Protein AF-A0A2X4TSZ3-F1 (afdb_monomer_lite)

Sequence (163 aa):
MPAITPAYQIVNPSYIMPEMILSYQQASGAFSVMASGNPLVRLADGDQYVYMKRLDIRTQVTSSQSGNANQLPSVALEARMVSTPTYMFRARAIYDHHDMAAAGNWGIALPEAQRLGTRQAIFQQMRNALLYGMNPAGGEGVLNTNGAITVSLPADSREIPPS

Structure (mmCIF, N/CA/C/O backbone):
data_AF-A0A2X4TSZ3-F1
#
_entry.id   AF-A0A2X4TSZ3-F1
#
loop_
_atom_site.group_PDB
_atom_site.id
_atom_site.type_symbol
_atom_site.label_atom_id
_atom_site.label_alt_id
_atom_site.label_comp_id
_atom_site.label_asym_id
_atom_site.label_entity_id
_atom_site.label_seq_id
_atom_site.pdbx_PDB_ins_code
_atom_site.Cartn_x
_atom_site.Cartn_y
_atom_site.Cartn_z
_atom_site.occupancy
_atom_site.B_iso_or_equiv
_atom_site.auth_seq_id
_atom_site.auth_comp_id
_atom_site.auth_asym_id
_atom_site.auth_atom_id
_atom_site.pdbx_PDB_model_num
ATOM 1 N N . MET A 1 1 ? 13.679 9.963 -11.493 1.00 48.44 1 MET A N 1
ATOM 2 C CA . MET A 1 1 ? 14.966 9.358 -11.892 1.00 48.44 1 MET A CA 1
ATOM 3 C C . MET A 1 1 ? 14.915 9.156 -13.398 1.00 48.44 1 MET A C 1
ATOM 5 O O . MET A 1 1 ? 13.861 8.726 -13.856 1.00 48.44 1 MET A O 1
ATOM 9 N N . PRO A 1 2 ? 15.961 9.535 -14.145 1.00 54.50 2 PRO A N 1
ATOM 10 C CA . PRO A 1 2 ? 16.019 9.356 -15.596 1.00 54.50 2 PRO A CA 1
ATOM 11 C C . PRO A 1 2 ? 16.135 7.871 -15.961 1.00 54.50 2 PRO A C 1
ATOM 13 O O . PRO A 1 2 ? 16.575 7.060 -15.141 1.00 54.50 2 PRO A O 1
ATOM 16 N N . ALA A 1 3 ? 15.733 7.511 -17.177 1.00 59.31 3 ALA A N 1
ATOM 17 C CA . ALA A 1 3 ? 15.956 6.173 -17.707 1.00 59.31 3 ALA A CA 1
ATOM 18 C C . ALA A 1 3 ? 17.442 6.020 -18.067 1.00 59.31 3 ALA A C 1
ATOM 20 O O . ALA A 1 3 ? 17.936 6.681 -18.972 1.00 59.31 3 ALA A O 1
ATOM 21 N N . ILE A 1 4 ? 18.179 5.186 -17.330 1.00 72.69 4 ILE A N 1
ATOM 22 C CA . ILE A 1 4 ? 19.618 4.997 -17.549 1.00 72.69 4 ILE A CA 1
ATOM 23 C C . ILE A 1 4 ? 19.812 3.853 -18.543 1.00 72.69 4 ILE A C 1
ATOM 25 O O . ILE A 1 4 ? 19.822 2.684 -18.164 1.00 72.69 4 ILE A O 1
ATOM 29 N N . THR A 1 5 ? 19.965 4.195 -19.818 1.00 72.94 5 THR A N 1
ATOM 30 C CA . THR A 1 5 ? 20.316 3.253 -20.890 1.00 72.94 5 THR A CA 1
ATOM 31 C C . THR A 1 5 ? 21.712 3.597 -21.406 1.00 72.94 5 THR A C 1
ATOM 33 O O . THR A 1 5 ? 21.849 4.516 -22.218 1.00 72.94 5 THR A O 1
ATOM 36 N N . PRO A 1 6 ? 22.769 2.932 -20.908 1.00 76.56 6 PRO A N 1
ATOM 37 C CA . PRO A 1 6 ? 24.139 3.269 -21.271 1.00 76.56 6 PRO A CA 1
ATOM 38 C C . PRO A 1 6 ? 24.406 2.994 -22.755 1.00 76.56 6 PRO A C 1
ATOM 40 O O . PRO A 1 6 ? 23.822 2.092 -23.360 1.00 76.56 6 PRO A O 1
ATOM 43 N N . ALA A 1 7 ? 25.304 3.783 -23.344 1.00 72.31 7 ALA A N 1
ATOM 44 C CA . ALA A 1 7 ? 25.795 3.537 -24.692 1.00 72.31 7 ALA A CA 1
ATOM 45 C C . ALA A 1 7 ? 26.690 2.288 -24.709 1.00 72.31 7 ALA A C 1
ATOM 47 O O . ALA A 1 7 ? 27.461 2.057 -23.778 1.00 72.31 7 ALA A O 1
ATOM 48 N N . TYR A 1 8 ? 26.611 1.504 -25.781 1.00 76.88 8 TYR A N 1
ATOM 49 C CA . TYR A 1 8 ? 27.439 0.320 -25.986 1.00 76.88 8 TYR A CA 1
ATOM 50 C C . TYR A 1 8 ? 27.985 0.301 -27.419 1.00 76.88 8 TYR A C 1
ATOM 52 O O . TYR A 1 8 ? 27.383 0.861 -28.335 1.00 76.88 8 TYR A O 1
ATOM 60 N N . GLN A 1 9 ? 29.143 -0.331 -27.612 1.00 76.81 9 GLN A N 1
ATOM 61 C CA . GLN A 1 9 ? 29.725 -0.583 -28.931 1.00 76.81 9 GLN A CA 1
ATOM 62 C C . GLN A 1 9 ? 29.680 -2.083 -29.214 1.00 76.81 9 GLN A C 1
ATOM 64 O O . GLN A 1 9 ? 30.093 -2.887 -28.380 1.00 76.81 9 GLN A O 1
ATOM 69 N N . ILE A 1 10 ? 29.181 -2.453 -30.392 1.00 78.75 10 ILE A N 1
ATOM 70 C CA . ILE A 1 10 ? 29.174 -3.838 -30.865 1.00 78.75 10 ILE A CA 1
ATOM 71 C C . ILE A 1 10 ? 30.388 -4.036 -31.776 1.00 78.75 10 ILE A C 1
ATOM 73 O O . ILE A 1 10 ? 30.513 -3.365 -32.801 1.00 78.75 10 ILE A O 1
ATOM 77 N N . VAL A 1 11 ? 31.268 -4.973 -31.424 1.00 74.38 11 VAL A N 1
ATOM 78 C CA . VAL A 1 11 ? 32.381 -5.403 -32.283 1.00 74.38 11 VAL A CA 1
ATOM 79 C C . VAL A 1 11 ? 31.888 -6.534 -33.183 1.00 74.38 11 VAL A C 1
ATOM 81 O O . VAL A 1 11 ? 31.466 -7.571 -32.683 1.00 74.38 11 VAL A O 1
ATOM 84 N N . ASN A 1 12 ? 31.916 -6.335 -34.503 1.00 68.19 12 ASN A N 1
ATOM 85 C CA . ASN A 1 12 ? 31.445 -7.328 -35.472 1.00 68.19 12 ASN A CA 1
ATOM 86 C C . ASN A 1 12 ? 32.578 -8.254 -35.957 1.00 68.19 12 ASN A C 1
ATOM 88 O O . ASN A 1 12 ? 33.691 -7.766 -36.164 1.00 68.19 12 ASN A O 1
ATOM 92 N N . PRO A 1 13 ? 32.301 -9.552 -36.208 1.00 77.25 13 PRO A N 1
ATOM 93 C CA . PRO A 1 13 ? 30.987 -10.205 -36.153 1.00 77.25 13 PRO A CA 1
ATOM 94 C C . PRO A 1 13 ? 30.532 -10.502 -34.715 1.00 77.25 13 PRO A C 1
ATOM 96 O O . PRO A 1 13 ? 31.308 -10.981 -33.894 1.00 77.25 13 PRO A O 1
ATOM 99 N N . SER A 1 14 ? 29.259 -10.230 -34.425 1.00 70.56 14 SER A N 1
ATOM 100 C CA . SER A 1 14 ? 28.656 -10.408 -33.101 1.00 70.56 14 SER A CA 1
ATOM 101 C C . SER A 1 14 ? 27.353 -11.198 -33.193 1.00 70.56 14 SER A C 1
ATOM 103 O O . SER A 1 14 ? 26.663 -11.171 -34.212 1.00 70.56 14 SER A O 1
ATOM 105 N N . TYR A 1 15 ? 27.014 -11.899 -32.114 1.00 78.50 15 TYR A N 1
ATOM 106 C CA . TYR A 1 15 ? 25.708 -12.517 -31.927 1.00 78.50 15 TYR A CA 1
ATOM 107 C C . TYR A 1 15 ? 25.047 -11.884 -30.707 1.00 78.50 15 TYR A C 1
ATOM 109 O O . TYR A 1 15 ? 25.605 -11.911 -29.611 1.00 78.50 15 TYR A O 1
ATOM 117 N N . ILE A 1 16 ? 23.868 -11.300 -30.909 1.00 74.88 16 ILE A N 1
ATOM 118 C CA . ILE A 1 16 ? 23.047 -10.730 -29.843 1.00 74.88 16 ILE A CA 1
ATOM 119 C C . ILE A 1 16 ? 21.797 -11.592 -29.744 1.00 74.88 16 ILE A C 1
ATOM 121 O O . ILE A 1 16 ? 21.009 -11.666 -30.689 1.00 74.88 16 ILE A O 1
ATOM 125 N N . MET A 1 17 ? 21.641 -12.269 -28.606 1.00 69.19 17 MET A N 1
ATOM 126 C CA . MET A 1 17 ? 20.422 -13.012 -28.308 1.00 69.19 17 MET A CA 1
ATOM 127 C C . MET A 1 17 ? 19.260 -12.019 -28.137 1.00 69.19 17 MET A C 1
ATOM 129 O O . MET A 1 17 ? 19.424 -11.027 -27.430 1.00 69.19 17 MET A O 1
ATOM 133 N N . PRO A 1 18 ? 18.083 -12.273 -28.735 1.00 64.62 18 PRO A N 1
ATOM 134 C CA . PRO A 1 18 ? 16.907 -11.409 -28.598 1.00 64.62 18 PRO A CA 1
ATOM 135 C C . PRO A 1 18 ? 16.212 -11.519 -27.226 1.00 64.62 18 PRO A C 1
ATOM 137 O O . PRO A 1 18 ? 15.130 -10.970 -27.033 1.00 64.62 18 PRO A O 1
ATOM 140 N N . GLU A 1 19 ? 16.800 -12.241 -26.272 1.00 72.56 19 GLU A N 1
ATOM 141 C CA . GLU A 1 19 ? 16.243 -12.451 -24.940 1.00 72.56 19 GLU A CA 1
ATOM 142 C C . GLU A 1 19 ? 16.724 -11.366 -23.969 1.00 72.56 19 GLU A C 1
ATOM 144 O O . GLU A 1 19 ? 17.911 -11.051 -23.897 1.00 72.56 19 GLU A O 1
ATOM 149 N N . MET A 1 20 ? 15.799 -10.812 -23.183 1.00 70.81 20 MET A N 1
ATOM 150 C CA . MET A 1 20 ? 16.100 -9.855 -22.119 1.00 70.81 20 MET A CA 1
ATOM 151 C C . MET A 1 20 ? 15.692 -10.453 -20.774 1.00 70.81 20 MET A C 1
ATOM 153 O O . MET A 1 20 ? 14.527 -10.798 -20.566 1.00 70.81 20 MET A O 1
ATOM 157 N N . ILE A 1 21 ? 16.643 -10.538 -19.841 1.00 69.88 21 ILE A N 1
ATOM 158 C CA . ILE A 1 21 ? 16.357 -10.954 -18.466 1.00 69.88 21 ILE A CA 1
ATOM 159 C C . ILE A 1 21 ? 15.581 -9.827 -17.785 1.00 69.88 21 ILE A C 1
ATOM 161 O O . ILE A 1 21 ? 16.131 -8.789 -17.418 1.00 69.88 21 ILE A O 1
ATOM 165 N N . LEU A 1 22 ? 14.280 -10.043 -17.623 1.00 64.00 22 LEU A N 1
ATOM 166 C CA . LEU A 1 22 ? 13.398 -9.175 -16.858 1.00 64.00 22 LEU A CA 1
ATOM 167 C C . LEU A 1 22 ? 13.306 -9.703 -15.428 1.00 64.00 22 LEU A C 1
ATOM 169 O O . LEU A 1 22 ? 12.850 -10.823 -15.199 1.00 64.00 22 LEU A O 1
ATOM 173 N N . SER A 1 23 ? 13.676 -8.874 -14.454 1.00 67.56 23 SER A N 1
ATOM 174 C CA . SER A 1 23 ? 13.390 -9.126 -13.040 1.00 67.56 23 SER A CA 1
ATOM 175 C C . SER A 1 23 ? 11.878 -9.015 -12.817 1.00 67.56 23 SER A C 1
ATOM 177 O O . SER A 1 23 ? 11.355 -7.941 -12.515 1.00 67.56 23 SER A O 1
ATOM 179 N N . TYR A 1 24 ? 11.151 -10.107 -13.054 1.00 51.00 24 TYR A N 1
ATOM 180 C CA . TYR A 1 24 ? 9.694 -10.140 -12.952 1.00 51.00 24 TYR A CA 1
ATOM 181 C C . TYR A 1 24 ? 9.234 -9.884 -11.511 1.00 51.00 24 TYR A C 1
ATOM 183 O O . TYR A 1 24 ? 9.818 -10.374 -10.543 1.00 51.00 24 TYR A O 1
ATOM 191 N N . GLN A 1 25 ? 8.141 -9.138 -11.365 1.00 53.62 25 GLN A N 1
ATOM 192 C CA . GLN A 1 25 ? 7.444 -8.980 -10.093 1.00 53.62 25 GLN A CA 1
ATOM 193 C C . GLN A 1 25 ? 6.711 -10.281 -9.760 1.00 53.62 25 GLN A C 1
ATOM 195 O O . GLN A 1 25 ? 5.763 -10.659 -10.444 1.00 53.62 25 GLN A O 1
ATOM 200 N N . GLN A 1 26 ? 7.141 -10.966 -8.705 1.00 56.34 26 GLN A N 1
ATOM 201 C CA . GLN A 1 26 ? 6.440 -12.136 -8.184 1.00 56.34 26 GLN A CA 1
ATOM 202 C C . GLN A 1 26 ? 5.038 -11.729 -7.697 1.00 56.34 26 GLN A C 1
ATOM 204 O O . GLN A 1 26 ? 4.884 -10.689 -7.048 1.00 56.34 26 GLN A O 1
ATOM 209 N N . ALA A 1 27 ? 4.019 -12.546 -7.985 1.00 55.66 27 ALA A N 1
ATOM 210 C CA . ALA A 1 27 ? 2.674 -12.342 -7.457 1.00 55.66 27 ALA A CA 1
ATOM 211 C C . ALA A 1 27 ? 2.735 -12.299 -5.922 1.00 55.66 27 ALA A C 1
ATOM 213 O O . ALA A 1 27 ? 3.068 -13.285 -5.266 1.00 55.66 27 ALA A O 1
ATOM 214 N N . SER A 1 28 ? 2.465 -11.132 -5.341 1.00 60.59 28 SER A N 1
ATOM 215 C CA . SER A 1 28 ? 2.464 -10.984 -3.891 1.00 60.59 28 SER A CA 1
ATOM 216 C C . SER A 1 28 ? 1.143 -11.504 -3.339 1.00 60.59 28 SER A C 1
ATOM 218 O O . SER A 1 28 ? 0.104 -10.874 -3.527 1.00 60.59 28 SER A O 1
ATOM 220 N N . GLY A 1 29 ? 1.193 -12.610 -2.597 1.00 66.81 29 GLY A N 1
ATOM 221 C CA . GLY A 1 29 ? 0.057 -13.110 -1.817 1.00 66.81 29 GLY A CA 1
ATOM 222 C C . GLY A 1 29 ? -0.334 -12.207 -0.640 1.00 66.81 29 GLY A C 1
ATOM 223 O O . GLY A 1 29 ? -1.271 -12.525 0.073 1.00 66.81 29 GLY A O 1
ATOM 224 N N . ALA A 1 30 ? 0.342 -11.074 -0.413 1.00 65.75 30 ALA A N 1
ATOM 225 C CA . ALA A 1 30 ? 0.118 -10.236 0.769 1.00 65.75 30 ALA A CA 1
ATOM 226 C C . ALA A 1 30 ? -1.355 -9.829 0.966 1.00 65.75 30 ALA A C 1
ATOM 228 O O . ALA A 1 30 ? -1.839 -9.802 2.092 1.00 65.75 30 ALA A O 1
ATOM 229 N N . PHE A 1 31 ? -2.091 -9.570 -0.118 1.00 71.50 31 PHE A N 1
ATOM 230 C CA . PHE A 1 31 ? -3.491 -9.145 -0.041 1.00 71.50 31 PHE A CA 1
ATOM 231 C C . PHE A 1 31 ? -4.474 -10.281 0.283 1.00 71.50 31 PHE A C 1
ATOM 233 O O . PHE A 1 31 ? -5.591 -9.992 0.707 1.00 71.50 31 PHE A O 1
ATOM 240 N N . SER A 1 32 ? -4.063 -11.554 0.195 1.00 70.94 32 SER A N 1
ATOM 241 C CA . SER A 1 32 ? -4.905 -12.687 0.612 1.00 70.94 32 SER A CA 1
ATOM 242 C C . SER A 1 32 ? -5.109 -12.752 2.127 1.00 70.94 32 SER A C 1
ATOM 244 O O . SER A 1 32 ? -6.003 -13.448 2.592 1.00 70.94 32 SER A O 1
ATOM 246 N N . VAL A 1 33 ? -4.284 -12.038 2.900 1.00 70.75 33 VAL A N 1
ATOM 247 C CA . VAL A 1 33 ? -4.422 -11.924 4.361 1.00 70.75 33 VAL A CA 1
ATOM 248 C C . VAL A 1 33 ? -5.606 -11.022 4.739 1.00 70.75 33 VAL A C 1
ATOM 250 O O . VAL A 1 33 ? -6.120 -11.096 5.852 1.00 70.75 33 VAL A O 1
ATOM 253 N N . MET A 1 34 ? -6.078 -10.174 3.821 1.00 70.56 34 MET A N 1
ATOM 254 C CA . MET A 1 34 ? -7.248 -9.332 4.061 1.00 70.56 34 MET A CA 1
ATOM 255 C C . MET A 1 34 ? -8.538 -10.140 3.894 1.00 70.56 34 MET A C 1
ATOM 257 O O . MET A 1 34 ? -8.674 -10.909 2.947 1.00 70.56 34 MET A O 1
ATOM 261 N N . ALA A 1 35 ? -9.534 -9.894 4.749 1.00 69.44 35 ALA A N 1
ATOM 262 C CA . ALA A 1 35 ? -10.807 -10.624 4.736 1.00 69.44 35 ALA A CA 1
ATOM 263 C C . ALA A 1 35 ? -11.570 -10.563 3.392 1.00 69.44 35 ALA A C 1
ATOM 265 O O . ALA A 1 35 ? -12.295 -11.493 3.058 1.00 69.44 35 ALA A O 1
ATOM 266 N N . SER A 1 36 ? -11.406 -9.491 2.606 1.00 69.06 36 SER A N 1
ATOM 267 C CA . SER A 1 36 ? -11.996 -9.349 1.263 1.00 69.06 36 SER A CA 1
ATOM 268 C C . SER A 1 36 ? -11.050 -9.725 0.116 1.00 69.06 36 SER A C 1
ATOM 270 O O . SER A 1 36 ? -11.428 -9.578 -1.046 1.00 69.06 36 SER A O 1
ATOM 272 N N . GLY A 1 37 ? -9.807 -10.130 0.404 1.00 66.38 37 GLY A N 1
ATOM 273 C CA . GLY A 1 37 ? -8.767 -10.459 -0.583 1.00 66.38 37 GLY A CA 1
ATOM 274 C C . GLY A 1 37 ? -8.247 -9.284 -1.426 1.00 66.38 37 GLY A C 1
ATOM 275 O O . GLY A 1 37 ? -7.197 -9.398 -2.049 1.00 66.38 37 GLY A O 1
ATOM 276 N N . ASN A 1 38 ? -8.952 -8.149 -1.430 1.00 71.69 38 ASN A N 1
ATOM 277 C CA . ASN A 1 38 ? -8.656 -6.959 -2.224 1.00 71.69 38 ASN A CA 1
ATOM 278 C C . ASN A 1 38 ? -8.889 -5.678 -1.411 1.00 71.69 38 ASN A C 1
ATOM 280 O O . ASN A 1 38 ? -9.796 -5.655 -0.569 1.00 71.69 38 ASN A O 1
ATOM 284 N N . PRO A 1 39 ? -8.113 -4.607 -1.668 1.00 67.25 39 PRO A N 1
ATOM 285 C CA . PRO A 1 39 ? -8.337 -3.308 -1.045 1.00 67.25 39 PRO A CA 1
ATOM 286 C C . PRO A 1 39 ? -9.721 -2.762 -1.426 1.00 67.25 39 PRO A C 1
ATOM 288 O O . PRO A 1 39 ? -10.135 -2.815 -2.584 1.00 67.25 39 PRO A O 1
ATOM 291 N N . LEU A 1 40 ? -10.453 -2.248 -0.437 1.00 73.38 40 LEU A N 1
ATOM 292 C CA . LEU A 1 40 ? -11.805 -1.716 -0.612 1.00 73.38 40 LEU A CA 1
ATOM 293 C C . LEU A 1 40 ? -11.751 -0.249 -1.057 1.00 73.38 40 LEU A C 1
ATOM 295 O O . LEU A 1 40 ? -11.140 0.584 -0.391 1.00 73.38 40 LEU A O 1
ATOM 299 N N . VAL A 1 41 ? -12.458 0.090 -2.136 1.00 66.00 41 VAL A N 1
ATOM 300 C CA . VAL A 1 41 ? -12.566 1.471 -2.638 1.00 66.00 41 VAL A CA 1
ATOM 301 C C . VAL A 1 41 ? -13.740 2.170 -1.950 1.00 66.00 41 VAL A C 1
ATOM 303 O O . VAL A 1 41 ? -14.838 2.255 -2.492 1.00 66.00 41 VAL A O 1
ATOM 306 N N . ARG A 1 42 ? -13.537 2.594 -0.702 1.00 77.75 42 ARG A N 1
ATOM 307 C CA . ARG A 1 42 ? -14.559 3.301 0.099 1.00 77.75 42 ARG A CA 1
ATOM 308 C C . ARG A 1 42 ? -14.148 4.707 0.536 1.00 77.75 42 ARG A C 1
ATOM 310 O O . ARG A 1 42 ? -14.922 5.364 1.218 1.00 77.75 42 ARG A O 1
ATOM 317 N N . LEU A 1 43 ? -12.945 5.133 0.166 1.00 81.94 43 LEU A N 1
ATOM 318 C CA . LEU A 1 43 ? -12.330 6.377 0.614 1.00 81.94 43 LEU A CA 1
ATOM 319 C C . LEU A 1 43 ? -12.542 7.493 -0.416 1.00 81.94 43 LEU A C 1
ATOM 321 O O . LEU A 1 43 ? -12.364 7.245 -1.613 1.00 81.94 43 LEU A O 1
ATOM 325 N N . ALA A 1 44 ? -12.891 8.698 0.035 1.00 80.31 44 ALA A N 1
ATOM 326 C CA . ALA A 1 44 ? -12.922 9.896 -0.802 1.00 80.31 44 ALA A CA 1
ATOM 327 C C . ALA A 1 44 ? -11.571 10.641 -0.771 1.00 80.31 44 ALA A C 1
ATOM 329 O O . ALA A 1 44 ? -10.781 10.482 0.155 1.00 80.31 44 ALA A O 1
ATOM 330 N N . ASP A 1 45 ? -11.316 11.491 -1.772 1.00 77.12 45 ASP A N 1
ATOM 331 C CA . ASP A 1 45 ? -10.028 12.189 -1.981 1.00 77.12 45 ASP A CA 1
ATOM 332 C C . ASP A 1 45 ? -9.621 13.131 -0.823 1.00 77.12 45 ASP A C 1
ATOM 334 O O . ASP A 1 45 ? -8.452 13.470 -0.668 1.00 77.12 45 ASP A O 1
ATOM 338 N N . GLY A 1 46 ? -10.577 13.533 0.022 1.00 80.62 46 GLY A N 1
ATOM 339 C CA . GLY A 1 46 ? -10.341 14.398 1.184 1.00 80.62 46 GLY A CA 1
ATOM 340 C C . GLY A 1 46 ? -10.318 13.685 2.538 1.00 80.62 46 GLY A C 1
ATOM 341 O O . GLY A 1 46 ? -10.048 14.331 3.553 1.00 80.62 46 GLY A O 1
ATOM 342 N N . ASP A 1 47 ? -10.610 12.386 2.588 1.00 80.75 47 ASP A N 1
ATOM 343 C CA . ASP A 1 47 ? -10.744 11.672 3.856 1.00 80.75 47 ASP A CA 1
ATOM 344 C C . ASP A 1 47 ? -9.364 11.434 4.467 1.00 80.75 47 ASP A C 1
ATOM 346 O O . ASP A 1 47 ? -8.577 10.665 3.926 1.00 80.75 47 ASP A O 1
ATOM 350 N N . GLN A 1 48 ? -9.071 12.071 5.605 1.00 84.56 48 GLN A N 1
ATOM 351 C CA . GLN A 1 48 ? -7.779 11.953 6.303 1.00 84.56 48 GLN A CA 1
ATOM 352 C C . GLN A 1 48 ? -7.713 10.778 7.291 1.00 84.56 48 GLN A C 1
ATOM 354 O O . GLN A 1 48 ? -6.625 10.351 7.672 1.00 84.56 48 GLN A O 1
ATOM 359 N N . TYR A 1 49 ? -8.869 10.268 7.726 1.00 85.31 49 TYR A N 1
ATOM 360 C CA . TYR A 1 49 ? -8.974 9.197 8.715 1.00 85.31 49 TYR A CA 1
ATOM 361 C C . TYR A 1 49 ? -10.147 8.268 8.410 1.00 85.31 49 TYR A C 1
ATOM 363 O O . TYR A 1 49 ? -11.225 8.713 8.017 1.00 85.31 49 TYR A O 1
ATOM 371 N N . VAL A 1 50 ? -9.954 6.978 8.676 1.00 83.62 50 VAL A N 1
ATOM 372 C CA . VAL A 1 50 ? -11.019 5.970 8.715 1.00 83.62 50 VAL A CA 1
ATOM 373 C C . VAL A 1 50 ? -11.342 5.662 10.168 1.00 83.62 50 VAL A C 1
ATOM 375 O O . VAL A 1 50 ? -10.440 5.416 10.968 1.00 83.62 50 VAL A O 1
ATOM 378 N N . TYR A 1 51 ? -12.633 5.642 10.502 1.00 85.31 51 TYR A N 1
ATOM 379 C CA . TYR A 1 51 ? -13.114 5.340 11.846 1.00 85.31 51 TYR A CA 1
ATOM 380 C C . TYR A 1 51 ? -13.947 4.058 11.875 1.00 85.31 51 TYR A C 1
ATOM 382 O O . TYR A 1 51 ? -14.811 3.843 11.024 1.00 85.31 51 TYR A O 1
ATOM 390 N N . MET A 1 52 ? -13.751 3.240 12.909 1.00 83.19 52 MET A N 1
ATOM 391 C CA . MET A 1 52 ? -14.566 2.063 13.205 1.00 83.19 52 MET A CA 1
ATOM 392 C C . MET A 1 52 ? -15.087 2.132 14.641 1.00 83.19 52 MET A C 1
ATOM 394 O O . MET A 1 52 ? -14.328 2.332 15.589 1.00 83.19 52 MET A O 1
ATOM 398 N N . LYS A 1 53 ? -16.400 1.959 14.816 1.00 83.75 53 LYS A N 1
ATOM 399 C CA . LYS A 1 53 ? -17.027 1.911 16.143 1.00 83.75 53 LYS A CA 1
ATOM 400 C C . LYS A 1 53 ? -16.782 0.540 16.774 1.00 83.75 53 LYS A C 1
ATOM 402 O O . LYS A 1 53 ? -17.042 -0.480 16.140 1.00 83.75 53 LYS A O 1
ATOM 407 N N . ARG A 1 54 ? -16.329 0.522 18.026 1.00 81.19 54 ARG A N 1
ATOM 408 C CA . ARG A 1 54 ? -16.182 -0.676 18.856 1.00 81.19 54 ARG A CA 1
ATOM 409 C C . ARG A 1 54 ? -17.018 -0.513 20.120 1.00 81.19 54 ARG A C 1
ATOM 411 O O . ARG A 1 54 ? -16.929 0.511 20.789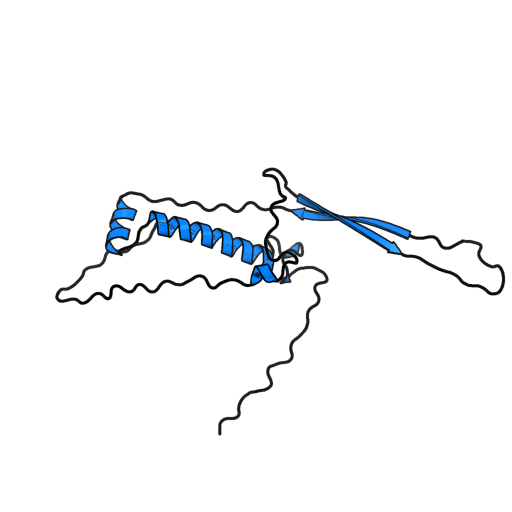 1.00 81.19 54 ARG A O 1
ATOM 418 N N . LEU A 1 55 ? -17.804 -1.533 20.439 1.00 84.88 55 LEU A N 1
ATOM 419 C CA . LEU A 1 55 ? -18.606 -1.613 21.654 1.00 84.88 55 LEU A CA 1
ATOM 420 C C . LEU A 1 55 ? -18.127 -2.820 22.465 1.00 84.88 55 LEU A C 1
ATOM 422 O O . LEU A 1 55 ? -18.110 -3.932 21.940 1.00 84.88 55 LEU A O 1
ATOM 426 N N . ASP A 1 56 ? -17.702 -2.592 23.705 1.00 82.19 56 ASP A N 1
ATOM 427 C CA . ASP A 1 56 ? -17.426 -3.638 24.695 1.00 82.19 56 ASP A CA 1
ATOM 428 C C . ASP A 1 56 ? -18.628 -3.728 25.649 1.00 82.19 56 ASP A C 1
ATOM 430 O O . ASP A 1 56 ? -19.133 -2.708 26.125 1.00 82.19 56 ASP A O 1
ATOM 434 N N . ILE A 1 57 ? -19.120 -4.947 25.874 1.00 83.12 57 ILE A N 1
ATOM 435 C CA . ILE A 1 57 ? -20.298 -5.239 26.693 1.00 83.12 57 ILE A CA 1
ATOM 436 C C . ILE A 1 57 ? -19.869 -6.228 27.766 1.00 83.12 57 ILE A C 1
ATOM 438 O O . ILE A 1 57 ? -19.535 -7.375 27.464 1.00 83.12 57 ILE A O 1
ATOM 442 N N . ARG A 1 58 ? -19.919 -5.804 29.030 1.00 80.56 58 ARG A N 1
ATOM 443 C CA . ARG A 1 58 ? -19.609 -6.667 30.175 1.00 80.56 58 ARG A CA 1
ATOM 444 C C . ARG A 1 58 ? -20.834 -6.789 31.061 1.00 80.56 58 ARG A C 1
ATOM 446 O O . ARG A 1 58 ? -21.394 -5.791 31.503 1.00 80.56 58 ARG A O 1
ATOM 453 N N . THR A 1 59 ? -21.237 -8.025 31.322 1.00 78.50 59 THR A N 1
ATOM 454 C CA . THR A 1 59 ? -22.394 -8.331 32.168 1.00 78.50 59 THR A CA 1
ATOM 455 C C . THR A 1 59 ? -21.909 -8.989 33.448 1.00 78.50 59 THR A C 1
ATOM 457 O O . THR A 1 59 ? -21.106 -9.918 33.397 1.00 78.50 59 THR A O 1
ATOM 460 N N . GLN A 1 60 ? -22.391 -8.510 34.591 1.00 70.81 60 GLN A N 1
ATOM 461 C CA . GLN A 1 60 ? -22.194 -9.159 35.884 1.00 70.81 60 GLN A CA 1
ATOM 462 C C . GLN A 1 60 ? -23.519 -9.786 36.319 1.00 70.81 60 GLN A C 1
ATOM 464 O O . GLN A 1 60 ? -24.577 -9.202 36.107 1.00 70.81 60 GLN A O 1
ATOM 469 N N . VAL A 1 61 ? -23.467 -10.983 36.904 1.00 70.19 61 VAL A N 1
ATOM 470 C CA . VAL A 1 61 ? -24.637 -11.680 37.455 1.00 70.19 61 VAL A CA 1
ATOM 471 C C . VAL A 1 61 ? -24.279 -12.144 38.862 1.00 70.19 61 VAL A C 1
ATOM 473 O O . VAL A 1 61 ? -23.254 -12.793 39.053 1.00 70.19 61 VAL A O 1
ATOM 476 N N . THR A 1 62 ? -25.117 -11.800 39.839 1.00 68.69 62 THR A N 1
ATOM 477 C CA . THR A 1 62 ? -24.994 -12.241 41.237 1.00 68.69 62 THR A CA 1
ATOM 478 C C . THR A 1 62 ? -26.109 -13.235 41.547 1.00 68.69 62 THR A C 1
ATOM 480 O O . THR A 1 62 ? -27.248 -13.036 41.131 1.00 68.69 62 THR A O 1
ATOM 483 N N . SER A 1 63 ? -25.787 -14.292 42.295 1.00 65.62 63 SER A N 1
ATOM 484 C CA . SER A 1 63 ? -26.730 -15.303 42.790 1.00 65.62 63 SER A CA 1
ATOM 485 C C . SER A 1 63 ? -26.548 -15.462 44.302 1.00 65.62 63 SER A C 1
ATOM 487 O O . SER A 1 63 ? -25.420 -15.650 44.753 1.00 65.62 63 SER A O 1
ATOM 489 N N . SER A 1 64 ? -27.632 -15.396 45.086 1.00 66.88 64 SER A N 1
ATOM 490 C CA . SER A 1 64 ? -27.608 -15.526 46.555 1.00 66.88 64 SER A CA 1
ATOM 491 C C . SER A 1 64 ? -28.805 -16.333 47.080 1.00 66.88 64 SER A C 1
ATOM 493 O O . SER A 1 64 ? -29.892 -16.260 46.512 1.00 66.88 64 SER A O 1
ATOM 495 N N . GLN A 1 65 ? -28.608 -17.082 48.175 1.00 63.09 65 GLN A N 1
ATOM 496 C CA . GLN A 1 65 ? -29.634 -17.906 48.840 1.00 63.09 65 GLN A CA 1
ATOM 497 C C . GLN A 1 65 ? -30.506 -17.115 49.839 1.00 63.09 65 GLN A C 1
ATOM 499 O O . GLN A 1 65 ? -31.635 -17.510 50.115 1.00 63.09 65 GLN A O 1
ATOM 504 N N . SER A 1 66 ? -30.022 -15.982 50.358 1.00 59.38 66 SER A N 1
ATOM 505 C CA . SER A 1 66 ? -30.818 -15.017 51.130 1.00 59.38 66 SER A CA 1
ATOM 506 C C . SER A 1 66 ? -30.652 -13.616 50.536 1.00 59.38 66 SER A C 1
ATOM 508 O O . SER A 1 66 ? -29.624 -13.319 49.924 1.00 59.38 66 SER A O 1
ATOM 510 N N . GLY A 1 67 ? -31.694 -12.785 50.635 1.00 55.62 67 GLY A N 1
ATOM 511 C CA . GLY A 1 67 ? -31.886 -11.533 49.890 1.00 55.62 67 GLY A CA 1
ATOM 512 C C . GLY A 1 67 ? -30.913 -10.390 50.201 1.00 55.62 67 GLY A C 1
ATOM 513 O O . GLY A 1 67 ? -31.348 -9.300 50.547 1.00 55.62 67 GLY A O 1
ATOM 514 N N . ASN A 1 68 ? -29.613 -10.605 50.019 1.00 53.22 68 ASN A N 1
ATOM 515 C CA . ASN A 1 68 ? -28.604 -9.555 49.964 1.00 53.22 68 ASN A CA 1
ATOM 516 C C . ASN A 1 68 ? -28.290 -9.228 48.502 1.00 53.22 68 ASN A C 1
ATOM 518 O O . ASN A 1 68 ? -27.325 -9.721 47.924 1.00 53.22 68 ASN A O 1
ATOM 522 N N . ALA A 1 69 ? -29.117 -8.371 47.908 1.00 54.22 69 ALA A N 1
ATOM 523 C CA . ALA A 1 69 ? -28.829 -7.718 46.636 1.00 54.22 69 ALA A CA 1
ATOM 524 C C . ALA A 1 69 ? -29.157 -6.221 46.750 1.00 54.22 69 ALA A C 1
ATOM 526 O O . ALA A 1 69 ? -30.051 -5.719 46.080 1.00 54.22 69 ALA A O 1
ATOM 527 N N . ASN A 1 70 ? -28.444 -5.492 47.621 1.00 59.28 70 ASN A N 1
ATOM 528 C CA . ASN A 1 70 ? -28.608 -4.032 47.741 1.00 59.28 70 ASN A CA 1
ATOM 529 C C . ASN A 1 70 ? -28.201 -3.270 46.462 1.00 59.28 70 ASN A C 1
ATOM 531 O O . ASN A 1 70 ? -28.509 -2.090 46.330 1.00 59.28 70 ASN A O 1
ATOM 535 N N . GLN A 1 71 ? -27.523 -3.928 45.518 1.00 59.69 71 GLN A N 1
ATOM 536 C CA . GLN A 1 71 ? -27.221 -3.409 44.187 1.00 59.69 71 GLN A CA 1
ATOM 537 C C . GLN A 1 71 ? -27.478 -4.523 43.171 1.00 59.69 71 GLN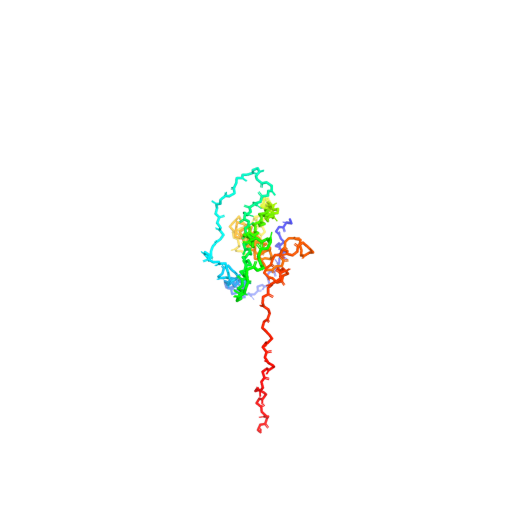 A C 1
ATOM 539 O O . GLN A 1 71 ? -26.828 -5.568 43.221 1.00 59.69 71 GLN A O 1
ATOM 544 N N . LEU A 1 72 ? -28.439 -4.319 42.266 1.00 68.50 72 LEU A N 1
ATOM 545 C CA . LEU A 1 72 ? -28.611 -5.204 41.118 1.00 68.50 72 LEU A CA 1
ATOM 546 C C . LEU A 1 72 ? -27.444 -4.961 40.150 1.00 68.50 72 LEU A C 1
ATOM 548 O O . LEU A 1 72 ? -27.248 -3.817 39.729 1.00 68.50 72 LEU A O 1
ATOM 552 N N . PRO A 1 73 ? -26.670 -5.997 39.786 1.00 70.62 73 PRO A N 1
ATOM 553 C CA . PRO A 1 73 ? -25.667 -5.867 38.742 1.00 70.62 73 PRO A CA 1
ATOM 554 C C . PRO A 1 73 ? -26.334 -5.439 37.432 1.00 70.62 73 PRO A C 1
ATOM 556 O O . PRO A 1 73 ? -27.377 -5.974 37.055 1.00 70.62 73 PRO A O 1
ATOM 559 N N . SER A 1 74 ? -25.731 -4.478 36.741 1.00 71.19 74 SER A N 1
ATOM 560 C CA . SER A 1 74 ? -26.190 -4.012 35.433 1.00 71.19 74 SER A CA 1
ATOM 561 C C . SER A 1 74 ? -25.132 -4.285 34.368 1.00 71.19 74 SER A C 1
ATOM 563 O O . SER A 1 74 ? -23.971 -4.576 34.670 1.00 71.19 74 SER A O 1
ATOM 565 N N . VAL A 1 75 ? -25.543 -4.198 33.107 1.00 76.75 75 VAL A N 1
ATOM 566 C CA . VAL A 1 75 ? -24.644 -4.309 31.959 1.00 76.75 75 VAL A CA 1
ATOM 567 C C . VAL A 1 75 ? -23.822 -3.026 31.849 1.00 76.75 75 VAL A C 1
ATOM 569 O O . VAL A 1 75 ? -24.374 -1.932 31.734 1.00 76.75 75 VAL A O 1
ATOM 572 N N . ALA A 1 76 ? -22.497 -3.159 31.852 1.00 79.19 76 ALA A N 1
ATOM 573 C CA . ALA A 1 76 ? -21.585 -2.071 31.529 1.00 79.19 76 ALA A CA 1
ATOM 574 C C . ALA A 1 76 ? -21.331 -2.051 30.014 1.00 79.19 76 ALA A C 1
ATOM 576 O O . ALA A 1 76 ? -20.925 -3.060 29.432 1.00 79.19 76 ALA A O 1
ATOM 577 N N . LEU A 1 77 ? -21.577 -0.898 29.389 1.00 82.62 77 LEU A N 1
ATOM 578 C CA . LEU A 1 77 ? -21.357 -0.651 27.964 1.00 82.62 77 LEU A CA 1
ATOM 579 C C . LEU A 1 77 ? -20.240 0.385 27.801 1.00 82.62 77 LEU A C 1
ATOM 581 O O . LEU A 1 77 ? -20.386 1.520 28.252 1.00 82.62 77 LEU A O 1
ATOM 585 N N . GLU A 1 78 ? -19.147 0.018 27.135 1.00 82.88 78 GLU A N 1
ATOM 586 C CA . GLU A 1 78 ? -18.052 0.934 26.794 1.00 82.88 78 GLU A CA 1
ATOM 587 C C . GLU A 1 78 ? -17.959 1.064 25.270 1.00 82.88 78 GLU A C 1
ATOM 589 O O . GLU A 1 78 ? -17.571 0.131 24.562 1.00 82.88 78 GLU A O 1
ATOM 594 N N . ALA A 1 79 ? -18.335 2.230 24.746 1.00 82.88 79 ALA A N 1
ATOM 595 C CA . ALA A 1 79 ? -18.214 2.542 23.328 1.00 82.88 79 ALA A CA 1
ATOM 596 C C . ALA A 1 79 ? -16.933 3.344 23.068 1.00 82.88 79 ALA A C 1
ATOM 598 O O . ALA A 1 79 ? -16.682 4.356 23.720 1.00 82.88 79 ALA A O 1
ATOM 599 N N . ARG A 1 80 ? -16.151 2.931 22.068 1.00 83.44 80 ARG A N 1
ATOM 600 C CA . ARG A 1 80 ? -14.958 3.651 21.607 1.00 83.44 80 ARG A CA 1
ATOM 601 C C . ARG A 1 80 ? -14.854 3.657 20.089 1.00 83.44 80 ARG A C 1
ATOM 603 O O . ARG A 1 80 ? -15.348 2.753 19.417 1.00 83.44 80 ARG A O 1
ATOM 610 N N . MET A 1 81 ? -14.196 4.670 19.538 1.00 79.50 81 MET A N 1
ATOM 611 C CA . MET A 1 81 ? -13.861 4.717 18.115 1.00 79.50 81 MET A CA 1
ATOM 612 C C . MET A 1 81 ? -12.391 4.361 17.936 1.00 79.50 81 MET A C 1
ATOM 614 O O . MET A 1 81 ? -11.524 4.937 18.584 1.00 79.50 81 MET A O 1
ATOM 618 N N . VAL A 1 82 ? -12.127 3.400 17.058 1.00 81.44 82 VAL A N 1
ATOM 619 C CA . VAL A 1 82 ? -10.786 3.120 16.546 1.00 81.44 82 VAL A CA 1
ATOM 620 C C . VAL A 1 82 ? -10.604 3.962 15.290 1.00 81.44 82 VAL A C 1
ATOM 622 O O . VAL A 1 82 ? -11.501 3.983 14.446 1.00 81.44 82 VAL A O 1
ATOM 625 N N . SER A 1 83 ? -9.480 4.663 15.173 1.00 82.38 83 SER A N 1
ATOM 626 C CA . SER A 1 83 ? -9.152 5.493 14.015 1.00 82.38 83 SER A CA 1
ATOM 627 C C . SER A 1 83 ? -7.826 5.080 13.388 1.00 82.38 83 SER A C 1
ATOM 629 O O . SER A 1 83 ? -6.914 4.628 14.079 1.00 82.38 83 SER A O 1
ATOM 631 N N . THR A 1 84 ? -7.710 5.253 12.074 1.00 83.56 84 THR A N 1
ATOM 632 C CA . THR A 1 84 ? -6.466 5.021 11.325 1.00 83.56 84 THR A CA 1
ATOM 633 C C . THR A 1 84 ? -6.319 6.097 10.247 1.00 83.56 84 THR A C 1
ATOM 635 O O . THR A 1 84 ? -7.312 6.384 9.570 1.00 83.56 84 THR A O 1
ATOM 638 N N . PRO A 1 85 ? -5.142 6.734 10.101 1.00 87.00 85 PRO A N 1
ATOM 639 C CA . PRO A 1 85 ? -4.915 7.752 9.080 1.00 87.00 85 PRO A CA 1
ATOM 640 C C . PRO A 1 85 ? -4.905 7.155 7.669 1.00 87.00 85 PRO A C 1
ATOM 642 O O . PRO A 1 85 ? -4.679 5.960 7.468 1.00 87.00 85 PRO A O 1
ATOM 645 N N . THR A 1 86 ? -5.144 8.004 6.677 1.00 88.19 86 THR A N 1
ATOM 646 C CA . THR A 1 86 ? -5.119 7.647 5.256 1.00 88.19 86 THR A CA 1
ATOM 647 C C . THR A 1 86 ? -3.870 8.226 4.593 1.00 88.19 86 THR A C 1
ATOM 649 O O . THR A 1 86 ? -3.352 9.270 4.991 1.00 88.19 86 THR A O 1
ATOM 652 N N . TYR A 1 87 ? -3.354 7.538 3.571 1.00 87.56 87 TYR A N 1
ATOM 653 C CA . TYR A 1 87 ? -2.112 7.914 2.897 1.00 87.56 87 TYR A CA 1
ATOM 654 C C . TYR A 1 87 ? -2.296 7.939 1.383 1.00 87.56 87 TYR A C 1
ATOM 656 O O . TYR A 1 87 ? -2.878 7.025 0.800 1.00 87.56 87 TYR A O 1
ATOM 664 N N . MET A 1 88 ? -1.750 8.971 0.737 1.00 87.88 88 MET A N 1
ATOM 665 C CA . MET A 1 88 ? -1.786 9.111 -0.714 1.00 87.88 88 MET A CA 1
ATOM 666 C C . MET A 1 88 ? -0.465 8.663 -1.341 1.00 87.88 88 MET A C 1
ATOM 668 O O . MET A 1 88 ? 0.587 9.254 -1.095 1.00 87.88 88 MET A O 1
ATOM 672 N N . PHE A 1 89 ? -0.529 7.660 -2.217 1.00 88.06 89 PHE A N 1
ATOM 673 C CA . PHE A 1 89 ? 0.618 7.213 -3.005 1.00 88.06 89 PHE A CA 1
ATOM 674 C C . PHE A 1 89 ? 0.622 7.878 -4.380 1.00 88.06 89 PHE A C 1
ATOM 676 O O . PHE A 1 89 ? -0.389 7.897 -5.081 1.00 88.06 89 PHE A O 1
ATOM 683 N N . ARG A 1 90 ? 1.773 8.422 -4.785 1.00 89.44 90 ARG A N 1
ATOM 684 C CA . ARG A 1 90 ? 1.957 9.078 -6.084 1.00 89.44 90 ARG A CA 1
ATOM 685 C C . ARG A 1 90 ? 3.234 8.565 -6.738 1.00 89.44 90 ARG A C 1
ATOM 687 O O . ARG A 1 90 ? 4.274 8.493 -6.092 1.00 89.44 90 ARG A O 1
ATOM 694 N N . ALA A 1 91 ? 3.157 8.261 -8.027 1.00 87.00 91 ALA A N 1
ATOM 695 C CA . ALA A 1 91 ? 4.306 7.935 -8.863 1.00 87.00 91 ALA A CA 1
ATOM 696 C C . ALA A 1 91 ? 4.254 8.793 -10.134 1.00 87.00 91 ALA A C 1
ATOM 698 O O . ALA A 1 91 ? 3.171 9.086 -10.640 1.00 87.00 91 ALA A O 1
ATOM 699 N N . ARG A 1 92 ? 5.417 9.215 -10.641 1.00 89.25 92 ARG A N 1
ATOM 700 C CA . ARG A 1 92 ? 5.530 10.032 -11.855 1.00 89.25 92 ARG A CA 1
ATOM 701 C C . ARG A 1 92 ? 6.519 9.397 -12.828 1.00 89.25 92 ARG A C 1
ATOM 703 O O . ARG A 1 92 ? 7.594 8.965 -12.425 1.00 89.25 92 ARG A O 1
ATOM 710 N N . ALA A 1 93 ? 6.145 9.425 -14.099 1.00 85.75 93 ALA A N 1
ATOM 711 C CA . ALA A 1 93 ? 6.978 9.119 -15.251 1.00 85.75 93 ALA A CA 1
ATOM 712 C C . ALA A 1 93 ? 7.421 10.439 -15.913 1.00 85.75 93 ALA A C 1
ATOM 714 O O . ALA A 1 93 ? 6.596 11.333 -16.101 1.00 85.75 93 ALA A O 1
ATOM 715 N N . ILE A 1 94 ? 8.715 10.586 -16.205 1.00 87.31 94 ILE A N 1
ATOM 716 C CA . ILE A 1 94 ? 9.288 11.701 -16.976 1.00 87.31 94 ILE A CA 1
ATOM 717 C C . ILE A 1 94 ? 10.327 11.087 -17.912 1.00 87.31 94 ILE A C 1
ATOM 719 O O . ILE A 1 94 ? 11.125 10.253 -17.479 1.00 87.31 94 ILE A O 1
ATOM 723 N N . TYR A 1 95 ? 10.292 11.484 -19.176 1.00 86.75 95 TYR A N 1
ATOM 724 C CA . TYR A 1 95 ? 11.246 11.093 -20.207 1.00 86.75 95 TYR A CA 1
ATOM 725 C C . TYR A 1 95 ? 11.253 12.150 -21.306 1.00 86.75 95 TYR A C 1
ATOM 727 O O . TYR A 1 95 ? 10.262 12.868 -21.482 1.00 86.75 95 TYR A O 1
ATOM 735 N N . ASP A 1 96 ? 12.357 12.225 -22.041 1.00 88.06 96 ASP A N 1
ATOM 736 C CA . ASP A 1 96 ? 12.488 13.070 -23.223 1.00 88.06 96 ASP A CA 1
ATOM 737 C C . ASP A 1 96 ? 12.738 12.247 -24.504 1.00 88.06 96 ASP A C 1
ATOM 739 O O . ASP A 1 96 ? 12.630 11.018 -24.526 1.00 88.06 96 ASP A O 1
ATOM 743 N N . HIS A 1 97 ? 13.019 12.934 -25.613 1.00 87.88 97 HIS A N 1
ATOM 744 C CA . HIS A 1 97 ? 13.258 12.273 -26.894 1.00 87.88 97 HIS A CA 1
ATOM 745 C C . HIS A 1 97 ? 14.613 11.548 -26.967 1.00 87.88 97 HIS A C 1
ATOM 747 O O . HIS A 1 97 ? 14.723 10.554 -27.687 1.00 87.88 97 HIS A O 1
ATOM 753 N N . HIS A 1 98 ? 15.628 12.020 -26.238 1.00 86.50 98 HIS A N 1
ATOM 754 C CA . HIS A 1 98 ? 16.942 11.383 -26.202 1.00 86.50 98 HIS A CA 1
ATOM 755 C C . HIS A 1 98 ? 16.877 10.081 -25.405 1.00 86.50 98 HIS A C 1
ATOM 757 O O . HIS A 1 98 ? 17.414 9.068 -25.855 1.00 86.50 98 HIS A O 1
ATOM 763 N N . ASP A 1 99 ? 16.134 10.076 -24.298 1.00 84.00 99 ASP A N 1
ATOM 764 C CA . ASP A 1 99 ? 15.847 8.879 -23.510 1.00 84.00 99 ASP A CA 1
ATOM 765 C C . ASP A 1 99 ? 15.110 7.827 -24.356 1.00 84.00 99 ASP A C 1
ATOM 767 O O . ASP A 1 99 ? 15.420 6.637 -24.289 1.00 84.00 99 ASP A O 1
ATOM 771 N N . MET A 1 100 ? 14.156 8.250 -25.198 1.00 84.50 100 MET A N 1
ATOM 772 C CA . MET A 1 100 ? 13.452 7.341 -26.113 1.00 84.50 100 MET A CA 1
ATOM 773 C C . MET A 1 100 ? 14.380 6.747 -27.178 1.00 84.50 100 MET A C 1
ATOM 775 O O . MET A 1 100 ? 14.299 5.549 -27.449 1.00 84.50 100 MET A O 1
ATOM 779 N N . ALA A 1 101 ? 15.270 7.552 -27.766 1.00 83.81 101 ALA A N 1
ATOM 780 C CA . ALA A 1 101 ? 16.242 7.068 -28.746 1.00 83.81 101 ALA A CA 1
ATOM 781 C C . ALA A 1 101 ? 17.230 6.076 -28.113 1.00 83.81 101 ALA A C 1
ATOM 783 O O . ALA A 1 101 ? 17.519 5.025 -28.688 1.00 83.81 101 ALA A O 1
ATOM 784 N N . ALA A 1 102 ? 17.698 6.372 -26.900 1.00 82.56 102 ALA A N 1
ATOM 785 C CA . ALA A 1 102 ? 18.599 5.497 -26.168 1.00 82.56 102 ALA A CA 1
ATOM 786 C C . ALA A 1 102 ? 17.913 4.180 -25.766 1.00 82.56 102 ALA A C 1
ATOM 788 O O . ALA A 1 102 ? 18.493 3.116 -25.965 1.00 82.56 102 ALA A O 1
ATOM 789 N N . ALA A 1 103 ? 16.658 4.215 -25.307 1.00 82.19 103 ALA A N 1
ATOM 790 C CA . ALA A 1 103 ? 15.874 3.009 -25.023 1.00 82.19 103 ALA A CA 1
ATOM 791 C C . ALA A 1 103 ? 15.569 2.171 -26.277 1.00 82.19 103 ALA A C 1
ATOM 793 O O . ALA A 1 103 ? 15.552 0.940 -26.201 1.00 82.19 103 ALA A O 1
ATOM 794 N N . GLY A 1 104 ? 15.400 2.819 -27.433 1.00 81.62 104 GLY A N 1
ATOM 795 C CA . GLY A 1 104 ? 15.239 2.153 -28.726 1.00 81.62 104 GLY A CA 1
ATOM 796 C C . GLY A 1 104 ? 16.436 1.279 -29.108 1.00 81.62 104 GLY A C 1
ATOM 797 O O . GLY A 1 104 ? 16.233 0.178 -29.615 1.00 81.62 104 GLY A O 1
ATOM 798 N N . ASN A 1 105 ? 17.664 1.700 -28.780 1.00 82.88 105 ASN A N 1
ATOM 799 C CA . ASN A 1 105 ? 18.868 0.882 -28.994 1.00 82.88 105 ASN A CA 1
ATOM 800 C C . ASN A 1 105 ? 18.808 -0.437 -28.208 1.00 82.88 105 ASN A C 1
ATOM 802 O O . ASN A 1 105 ? 19.238 -1.476 -28.695 1.00 82.88 105 ASN A O 1
ATOM 806 N N . TRP A 1 106 ? 18.213 -0.407 -27.016 1.00 80.19 106 TRP A N 1
ATOM 807 C CA . TRP A 1 106 ? 18.019 -1.580 -26.161 1.00 80.19 106 TRP A CA 1
ATOM 808 C C . TRP A 1 106 ? 16.742 -2.373 -26.492 1.00 80.19 106 TRP A C 1
ATOM 810 O O . TRP A 1 106 ? 16.422 -3.331 -25.793 1.00 80.19 106 TRP A O 1
ATOM 820 N N . GLY A 1 107 ? 15.992 -1.988 -27.532 1.00 80.06 107 GLY A N 1
ATOM 821 C CA . GLY A 1 107 ? 14.743 -2.652 -27.918 1.00 80.06 107 GLY A CA 1
ATOM 822 C C . GLY A 1 107 ? 13.589 -2.439 -26.930 1.00 80.06 107 GLY A C 1
ATOM 823 O O . GLY A 1 107 ? 12.646 -3.230 -26.908 1.00 80.06 107 GLY A O 1
ATOM 824 N N . ILE A 1 108 ? 13.644 -1.390 -26.101 1.00 83.31 108 ILE A N 1
ATOM 825 C CA . ILE A 1 108 ? 12.658 -1.127 -25.045 1.00 83.31 108 ILE A CA 1
ATOM 826 C C . ILE A 1 108 ? 11.725 0.014 -25.459 1.00 83.31 108 ILE A C 1
ATOM 828 O O . ILE A 1 108 ? 12.157 1.131 -25.744 1.00 83.31 108 ILE A O 1
ATOM 832 N N . ALA A 1 109 ? 10.415 -0.227 -25.381 1.00 85.62 109 ALA A N 1
ATOM 833 C CA . ALA A 1 109 ? 9.413 0.832 -25.454 1.00 85.62 109 ALA A CA 1
ATOM 834 C C . ALA A 1 109 ? 9.374 1.614 -24.127 1.00 85.62 109 ALA A C 1
ATOM 836 O O . ALA A 1 109 ? 8.671 1.233 -23.186 1.00 85.62 109 ALA A O 1
ATOM 837 N N . LEU A 1 110 ? 10.134 2.711 -24.046 1.00 85.50 110 LEU A N 1
ATOM 838 C CA . LEU A 1 110 ? 10.294 3.497 -22.815 1.00 85.50 110 LEU A CA 1
ATOM 839 C C . LEU A 1 110 ? 8.966 3.941 -22.159 1.00 85.50 110 LEU A C 1
ATOM 841 O O . LEU A 1 110 ? 8.840 3.769 -20.944 1.00 85.50 110 LEU A O 1
ATOM 845 N N . PRO A 1 111 ? 7.949 4.439 -22.895 1.00 87.38 111 PRO A N 1
ATOM 846 C CA . PRO A 1 111 ? 6.674 4.831 -22.287 1.00 87.38 111 PRO A CA 1
ATOM 847 C C . PRO A 1 111 ? 5.944 3.664 -21.610 1.00 87.38 111 PRO A C 1
ATOM 849 O O . PRO A 1 111 ? 5.424 3.808 -20.502 1.00 87.38 111 PRO A O 1
ATOM 852 N N . GLU A 1 112 ? 5.946 2.486 -22.237 1.00 85.44 112 GLU A N 1
ATOM 853 C CA . GLU A 1 112 ? 5.317 1.287 -21.674 1.00 85.44 112 GLU A CA 1
ATOM 854 C C . GLU A 1 112 ? 6.098 0.756 -20.472 1.00 85.44 112 GLU A C 1
ATOM 856 O O . GLU A 1 112 ? 5.498 0.424 -19.447 1.00 85.44 112 GLU A O 1
ATOM 861 N N . ALA A 1 113 ? 7.431 0.757 -20.544 1.00 84.50 113 ALA A N 1
ATOM 862 C CA . ALA A 1 113 ? 8.282 0.378 -19.420 1.00 84.50 113 ALA A CA 1
ATOM 863 C C . ALA A 1 113 ? 8.029 1.274 -18.196 1.00 84.50 113 ALA A C 1
ATOM 865 O O . ALA A 1 113 ? 7.869 0.776 -17.079 1.00 84.50 113 ALA A O 1
ATOM 866 N N . GLN A 1 114 ? 7.905 2.590 -18.391 1.00 88.00 114 GLN A N 1
ATOM 867 C CA . GLN A 1 114 ? 7.589 3.512 -17.299 1.00 88.00 114 GLN A CA 1
ATOM 868 C C . GLN A 1 114 ? 6.148 3.357 -16.785 1.00 88.00 114 GLN A C 1
ATOM 870 O O . GLN A 1 114 ? 5.910 3.429 -15.574 1.00 88.00 114 GLN A O 1
ATOM 875 N N . ARG A 1 115 ? 5.173 3.086 -17.662 1.00 84.62 115 ARG A N 1
ATOM 876 C CA . ARG A 1 115 ? 3.786 2.792 -17.259 1.00 84.62 115 ARG A CA 1
ATOM 877 C C . ARG A 1 115 ? 3.702 1.535 -16.390 1.00 84.62 115 ARG A C 1
ATOM 879 O O . ARG A 1 115 ? 2.988 1.526 -15.387 1.00 84.62 115 ARG A O 1
ATOM 886 N N . LEU A 1 116 ? 4.436 0.483 -16.745 1.00 86.88 116 LEU A N 1
ATOM 887 C CA . LEU A 1 116 ? 4.517 -0.741 -15.945 1.00 86.88 116 LEU A CA 1
ATOM 888 C C . LEU A 1 116 ? 5.262 -0.495 -14.629 1.00 86.88 116 LEU A C 1
ATOM 890 O O . LEU A 1 116 ? 4.744 -0.839 -13.567 1.00 86.88 116 LEU A O 1
ATOM 894 N N . GLY A 1 117 ? 6.411 0.181 -14.677 1.00 85.69 117 GLY A N 1
ATOM 895 C CA . GLY A 1 117 ? 7.216 0.492 -13.494 1.00 85.69 117 GLY A CA 1
ATOM 896 C C . GLY A 1 117 ? 6.470 1.339 -12.459 1.00 85.69 117 GLY A C 1
ATOM 897 O O . GLY A 1 117 ? 6.538 1.053 -11.266 1.00 85.69 117 GLY A O 1
ATOM 898 N N . THR A 1 118 ? 5.691 2.333 -12.894 1.00 88.25 118 THR A N 1
ATOM 899 C CA . THR A 1 118 ? 4.868 3.158 -11.988 1.00 88.25 118 THR A CA 1
ATOM 900 C C . THR A 1 118 ? 3.749 2.358 -11.318 1.00 88.25 118 THR A C 1
ATOM 902 O O . THR A 1 118 ? 3.532 2.511 -10.115 1.00 88.25 118 THR A O 1
ATOM 905 N N . ARG A 1 119 ? 3.081 1.451 -12.045 1.00 85.38 119 ARG A N 1
ATOM 906 C CA . ARG A 1 119 ? 2.090 0.527 -11.458 1.00 85.38 119 ARG A CA 1
ATOM 907 C C . ARG A 1 119 ? 2.728 -0.400 -10.426 1.00 85.38 119 ARG A C 1
ATOM 909 O O . ARG A 1 119 ? 2.189 -0.565 -9.334 1.00 85.38 119 ARG A O 1
ATOM 916 N N . GLN A 1 120 ? 3.890 -0.953 -10.753 1.00 86.38 120 GLN A N 1
ATOM 917 C CA . GLN A 1 120 ? 4.671 -1.802 -9.857 1.00 86.38 120 GLN A CA 1
ATOM 918 C C . GLN A 1 120 ? 5.116 -1.047 -8.598 1.00 86.38 120 GLN A C 1
ATOM 920 O O . GLN A 1 120 ? 5.023 -1.587 -7.498 1.00 86.38 120 GLN A O 1
ATOM 925 N N . ALA A 1 121 ? 5.557 0.204 -8.730 1.00 86.25 121 ALA A N 1
ATOM 926 C CA . ALA A 1 121 ? 5.967 1.017 -7.589 1.00 86.25 121 ALA A CA 1
ATOM 927 C C . ALA A 1 121 ? 4.814 1.213 -6.593 1.00 86.25 121 ALA A C 1
ATOM 929 O O . ALA A 1 121 ? 4.988 0.981 -5.397 1.00 86.25 121 ALA A O 1
ATOM 930 N N . ILE A 1 122 ? 3.619 1.561 -7.086 1.00 88.62 122 ILE A N 1
ATOM 931 C CA . ILE A 1 122 ? 2.430 1.706 -6.234 1.00 88.62 122 ILE A CA 1
ATOM 932 C C . ILE A 1 122 ? 2.061 0.359 -5.601 1.00 88.62 122 ILE A C 1
ATOM 934 O O . ILE A 1 122 ? 1.787 0.305 -4.406 1.00 88.62 122 ILE A O 1
ATOM 938 N N . PHE A 1 123 ? 2.099 -0.739 -6.361 1.00 86.00 123 PHE A N 1
ATOM 939 C CA . PHE A 1 123 ? 1.791 -2.070 -5.834 1.00 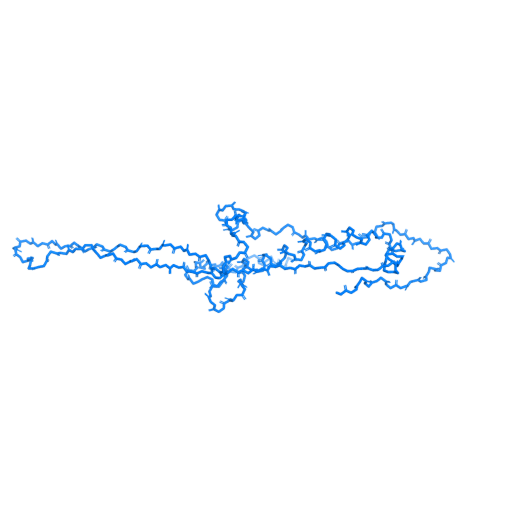86.00 123 PHE A CA 1
ATOM 940 C C . PHE A 1 123 ? 2.729 -2.498 -4.701 1.00 86.00 123 PHE A C 1
ATOM 942 O O . PHE A 1 123 ? 2.269 -2.947 -3.650 1.00 86.00 123 PHE A O 1
ATOM 949 N N . GLN A 1 124 ? 4.037 -2.319 -4.880 1.00 86.56 124 GLN A N 1
ATOM 950 C CA . GLN A 1 124 ? 5.015 -2.650 -3.845 1.00 86.56 124 GLN A CA 1
ATOM 951 C C . GLN A 1 124 ? 4.866 -1.747 -2.618 1.00 86.56 124 GLN A C 1
ATOM 953 O O . GLN A 1 124 ? 4.959 -2.226 -1.489 1.00 86.56 124 GLN A O 1
ATOM 958 N N . GLN A 1 125 ? 4.540 -0.468 -2.818 1.00 88.62 125 GLN A N 1
ATOM 959 C CA . GLN A 1 125 ? 4.253 0.430 -1.704 1.00 88.62 125 GLN A CA 1
ATOM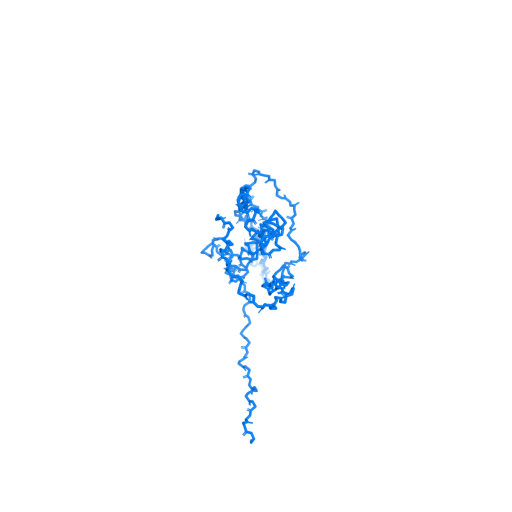 960 C C . GLN A 1 125 ? 3.003 -0.001 -0.927 1.00 88.62 125 GLN A C 1
ATOM 962 O O . GLN A 1 125 ? 3.035 -0.033 0.301 1.00 88.62 125 GLN A O 1
ATOM 967 N N . MET A 1 126 ? 1.928 -0.400 -1.616 1.00 86.88 126 MET A N 1
ATOM 968 C CA . MET A 1 126 ? 0.724 -0.934 -0.967 1.00 86.88 126 MET A CA 1
ATOM 969 C C . MET A 1 126 ? 1.020 -2.222 -0.191 1.00 86.88 126 MET A C 1
ATOM 971 O O . MET A 1 126 ? 0.520 -2.398 0.919 1.00 86.88 126 MET A O 1
ATOM 975 N N . ARG A 1 127 ? 1.860 -3.110 -0.738 1.00 86.50 127 ARG A N 1
ATOM 976 C CA . ARG A 1 127 ? 2.307 -4.324 -0.039 1.00 86.50 127 ARG A CA 1
ATOM 977 C C . ARG A 1 127 ? 3.056 -3.983 1.248 1.00 86.50 127 ARG A C 1
ATOM 979 O O . ARG A 1 127 ? 2.765 -4.568 2.289 1.00 86.50 127 ARG A O 1
ATOM 986 N N . ASN A 1 128 ? 4.004 -3.053 1.180 1.00 88.12 128 ASN A N 1
ATOM 987 C CA . ASN A 1 128 ? 4.783 -2.639 2.344 1.00 88.12 128 ASN A CA 1
ATOM 988 C C . ASN A 1 128 ? 3.891 -1.988 3.405 1.00 88.12 128 ASN A C 1
ATOM 990 O O . ASN A 1 128 ? 4.005 -2.331 4.579 1.00 88.12 128 ASN A O 1
ATOM 994 N N . ALA A 1 129 ? 2.957 -1.129 2.988 1.00 86.94 129 ALA A N 1
ATOM 995 C CA . ALA A 1 129 ? 1.984 -0.513 3.883 1.00 86.94 129 ALA A CA 1
ATOM 996 C C . ALA A 1 129 ? 1.092 -1.557 4.577 1.00 86.94 129 ALA A C 1
ATOM 998 O O . ALA A 1 129 ? 0.830 -1.441 5.769 1.00 86.94 129 ALA A O 1
ATOM 999 N N . LEU A 1 130 ? 0.670 -2.611 3.870 1.00 85.44 130 LEU A N 1
ATOM 1000 C CA . LEU A 1 130 ? -0.099 -3.700 4.475 1.00 85.44 130 LEU A CA 1
ATOM 1001 C C . LEU A 1 130 ? 0.730 -4.498 5.488 1.00 85.44 130 LE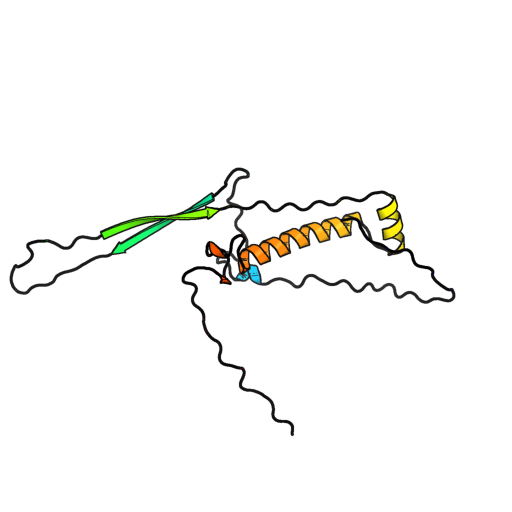U A C 1
ATOM 1003 O O . LEU A 1 130 ? 0.237 -4.828 6.564 1.00 85.44 130 LEU A O 1
ATOM 1007 N N . LEU A 1 131 ? 1.972 -4.843 5.147 1.00 86.31 131 LEU A N 1
ATOM 1008 C CA . LEU A 1 131 ? 2.771 -5.759 5.959 1.00 86.31 131 LEU A CA 1
ATOM 1009 C C . LEU A 1 131 ? 3.387 -5.067 7.184 1.00 86.31 131 LEU A C 1
ATOM 1011 O O . LEU A 1 131 ? 3.298 -5.594 8.292 1.00 86.31 131 LEU A O 1
ATOM 1015 N N . TYR A 1 132 ? 3.970 -3.885 6.982 1.00 87.81 132 TYR A N 1
ATOM 1016 C CA . TYR A 1 132 ? 4.734 -3.148 7.992 1.00 87.81 132 TYR A CA 1
ATOM 1017 C C . TYR A 1 132 ? 4.032 -1.887 8.507 1.00 87.81 132 TYR A C 1
ATOM 1019 O O . TYR A 1 132 ? 4.434 -1.365 9.542 1.00 87.81 132 TYR A O 1
ATOM 1027 N N . GLY A 1 133 ? 3.001 -1.395 7.816 1.00 86.50 133 GLY A N 1
ATOM 1028 C CA . GLY A 1 133 ? 2.394 -0.101 8.125 1.00 86.50 133 GLY A CA 1
ATOM 1029 C C . GLY A 1 133 ? 3.187 1.072 7.550 1.00 86.50 133 GLY A C 1
ATOM 1030 O O . GLY A 1 133 ? 4.346 0.927 7.155 1.00 86.50 133 GLY A O 1
ATOM 1031 N N . MET A 1 134 ? 2.560 2.249 7.490 1.00 89.56 134 MET A N 1
ATOM 1032 C CA . MET A 1 134 ? 3.256 3.495 7.138 1.00 89.56 134 MET A CA 1
ATOM 1033 C C . MET A 1 134 ? 3.867 4.142 8.385 1.00 89.56 134 MET A C 1
ATOM 1035 O O . MET A 1 134 ? 4.918 4.778 8.301 1.00 89.56 134 MET A O 1
ATOM 1039 N N . ASN A 1 135 ? 3.249 3.920 9.547 1.00 87.38 135 ASN A N 1
ATOM 1040 C CA . ASN A 1 135 ? 3.784 4.234 10.863 1.00 87.38 135 ASN A CA 1
ATOM 1041 C C . ASN A 1 135 ? 3.774 2.985 11.775 1.00 87.38 135 ASN A C 1
ATOM 1043 O O . ASN A 1 135 ? 2.820 2.774 12.532 1.00 87.38 135 ASN A O 1
ATOM 1047 N N . PRO A 1 136 ? 4.847 2.170 11.760 1.00 82.19 136 PRO A N 1
ATOM 1048 C CA . PRO A 1 136 ? 4.946 0.953 12.571 1.00 82.19 136 PRO A CA 1
ATOM 1049 C C . PRO A 1 136 ? 4.768 1.197 14.076 1.00 82.19 136 PRO A C 1
ATOM 1051 O O . PRO A 1 136 ? 4.175 0.378 14.773 1.00 82.19 136 PRO A O 1
ATOM 1054 N N . ALA A 1 137 ? 5.236 2.345 14.582 1.00 82.62 137 ALA A N 1
ATOM 1055 C CA . ALA A 1 137 ? 5.130 2.702 15.998 1.00 82.62 137 ALA A CA 1
ATOM 1056 C C . ALA A 1 137 ? 3.676 2.929 16.451 1.00 82.62 137 ALA A C 1
ATOM 1058 O O . ALA A 1 137 ? 3.368 2.783 17.632 1.00 82.62 137 ALA A O 1
ATOM 1059 N N . GLY A 1 138 ? 2.777 3.259 15.517 1.00 79.44 138 GLY A N 1
ATOM 1060 C CA . GLY A 1 138 ? 1.338 3.374 15.762 1.00 79.44 138 GLY A CA 1
ATOM 1061 C C . GLY A 1 138 ? 0.594 2.035 15.771 1.00 79.44 138 GLY A C 1
ATOM 1062 O O . GLY A 1 138 ? -0.623 2.027 15.937 1.00 79.44 138 GLY A O 1
ATOM 1063 N N . GLY A 1 139 ? 1.297 0.912 15.586 1.00 80.31 139 GLY A N 1
ATOM 1064 C CA . GLY A 1 139 ? 0.694 -0.416 15.470 1.00 80.31 139 GLY A CA 1
ATOM 1065 C C . GLY A 1 139 ? 0.053 -0.684 14.106 1.00 80.31 139 GLY A C 1
ATOM 1066 O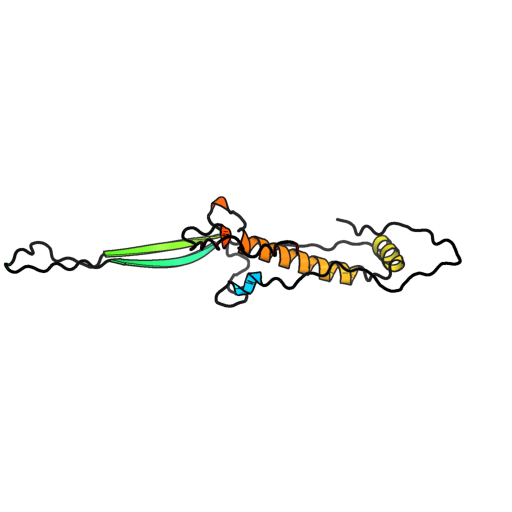 O . GLY A 1 139 ? -0.864 -1.497 14.006 1.00 80.31 139 GLY A O 1
ATOM 1067 N N . GLU A 1 140 ? 0.492 0.022 13.061 1.00 86.12 140 GLU A N 1
ATOM 1068 C CA . GLU A 1 140 ? 0.019 -0.184 11.692 1.00 86.12 140 GLU A CA 1
ATOM 1069 C C . GLU A 1 140 ? 0.702 -1.376 11.014 1.00 86.12 140 GLU A C 1
ATOM 1071 O O . GLU A 1 140 ? 1.881 -1.653 11.227 1.00 86.12 140 GLU A O 1
ATOM 1076 N N . GLY A 1 141 ? -0.026 -2.030 10.109 1.00 84.38 141 GLY A N 1
ATOM 1077 C CA . GLY A 1 141 ? 0.463 -3.180 9.357 1.00 84.38 141 GLY A CA 1
ATOM 1078 C C . GLY A 1 141 ? 0.296 -4.497 10.108 1.00 84.38 141 GLY A C 1
ATOM 1079 O O . GLY A 1 141 ? 0.279 -4.545 11.338 1.00 84.38 141 GLY A O 1
ATOM 1080 N N . VAL A 1 142 ? 0.161 -5.588 9.357 1.00 83.50 142 VAL A N 1
ATOM 1081 C CA . VAL A 1 142 ? -0.161 -6.912 9.912 1.00 83.50 142 VAL A CA 1
ATOM 1082 C C . VAL A 1 142 ? 0.887 -7.376 10.929 1.00 83.50 142 VAL A C 1
ATOM 1084 O O . VAL A 1 142 ? 0.525 -7.970 11.940 1.00 83.50 142 VAL A O 1
ATOM 1087 N N . LEU A 1 143 ? 2.170 -7.073 10.702 1.00 83.38 143 LEU A N 1
ATOM 1088 C CA . LEU A 1 143 ? 3.251 -7.499 11.598 1.00 83.38 143 LEU A CA 1
ATOM 1089 C C . LEU A 1 143 ? 3.327 -6.698 12.901 1.00 83.38 143 LEU A C 1
ATOM 1091 O O . LEU A 1 143 ? 3.751 -7.247 13.913 1.00 83.38 143 LEU A O 1
ATOM 1095 N N . ASN A 1 144 ? 2.929 -5.425 12.888 1.00 82.94 144 ASN A N 1
ATOM 1096 C CA . ASN A 1 144 ? 3.046 -4.542 14.054 1.00 82.94 144 ASN A CA 1
ATOM 1097 C C . ASN A 1 144 ? 1.698 -4.307 14.754 1.00 82.94 144 ASN A C 1
ATOM 1099 O O . ASN A 1 144 ? 1.626 -3.548 15.719 1.00 82.94 144 ASN A O 1
ATOM 1103 N N . THR A 1 145 ? 0.626 -4.955 14.285 1.00 82.69 145 THR A N 1
ATOM 1104 C CA . THR A 1 145 ? -0.716 -4.820 14.859 1.00 82.69 145 THR A CA 1
ATOM 1105 C C . THR A 1 145 ? -0.728 -5.280 16.314 1.00 82.69 145 THR A C 1
ATOM 1107 O O . THR A 1 145 ? -0.387 -6.419 16.639 1.00 82.69 145 THR A O 1
ATOM 1110 N N . ASN A 1 146 ? -1.183 -4.402 17.207 1.00 77.94 146 ASN A N 1
ATOM 1111 C CA . ASN A 1 146 ? -1.294 -4.720 18.624 1.00 77.94 146 ASN A CA 1
ATOM 1112 C C . ASN A 1 146 ? -2.378 -5.791 18.863 1.00 77.94 146 ASN A C 1
ATOM 1114 O O . ASN A 1 146 ? -3.522 -5.634 18.433 1.00 77.94 146 ASN A O 1
ATOM 1118 N N . GLY A 1 147 ? -2.022 -6.873 19.558 1.00 73.81 147 GLY A N 1
ATOM 1119 C CA . GLY A 1 147 ? -2.907 -8.021 19.783 1.00 73.81 147 GLY A CA 1
ATOM 1120 C C . GLY A 1 147 ? -2.959 -9.031 18.630 1.00 73.81 147 GLY A C 1
ATOM 1121 O O . GLY A 1 147 ? -3.852 -9.878 18.619 1.00 73.81 147 GLY A O 1
ATOM 1122 N N . ALA A 1 148 ? -2.029 -8.965 17.670 1.00 74.50 148 ALA A N 1
ATOM 1123 C CA . ALA A 1 148 ? -1.851 -10.029 16.687 1.00 74.50 148 ALA A CA 1
ATOM 1124 C C . ALA A 1 148 ? -1.436 -11.341 17.376 1.00 74.50 148 ALA A C 1
ATOM 1126 O O . ALA A 1 148 ? -0.574 -11.358 18.256 1.00 74.50 148 ALA A O 1
ATOM 1127 N N . ILE A 1 149 ? -2.051 -12.452 16.966 1.00 76.88 149 ILE A N 1
ATOM 1128 C CA . ILE A 1 149 ? -1.687 -13.782 17.458 1.00 76.88 149 ILE A CA 1
ATOM 1129 C C . ILE A 1 149 ? -0.444 -14.232 16.696 1.00 76.88 149 ILE A C 1
ATOM 1131 O O . ILE A 1 149 ? -0.500 -14.464 15.488 1.00 76.88 149 ILE A O 1
ATOM 1135 N N . THR A 1 150 ? 0.675 -14.368 17.400 1.00 73.75 150 THR A N 1
ATOM 1136 C CA . THR A 1 150 ? 1.898 -14.951 16.852 1.00 73.75 150 THR A CA 1
ATOM 1137 C C . THR A 1 150 ? 1.938 -16.438 17.184 1.00 73.75 150 THR A C 1
ATOM 1139 O O . THR A 1 150 ? 1.779 -16.850 18.331 1.00 73.75 150 THR A O 1
ATOM 1142 N N . VAL A 1 151 ? 2.135 -17.267 16.162 1.00 79.38 151 VAL A N 1
ATOM 1143 C CA . VAL A 1 151 ? 2.399 -18.697 16.338 1.00 79.38 151 VAL A CA 1
ATOM 1144 C C . VAL A 1 151 ? 3.869 -18.917 16.022 1.00 79.38 151 VAL A C 1
ATOM 1146 O O . VAL A 1 151 ? 4.302 -18.685 14.895 1.00 79.38 151 VAL A O 1
ATOM 1149 N N . SER A 1 152 ? 4.642 -19.336 17.024 1.00 79.19 152 SER A N 1
ATOM 1150 C CA . SER A 1 152 ? 6.019 -19.774 16.808 1.00 79.19 152 SER A CA 1
ATOM 1151 C C . SER A 1 152 ? 5.986 -21.141 16.139 1.00 79.19 152 SER A C 1
ATOM 1153 O O . SER A 1 152 ? 5.484 -22.107 16.719 1.00 79.19 152 SER A O 1
ATOM 1155 N N . LEU A 1 153 ? 6.477 -21.216 14.905 1.00 78.75 153 LEU A N 1
ATOM 1156 C CA . LEU A 1 153 ? 6.691 -22.497 14.249 1.00 78.75 153 LEU A CA 1
ATOM 1157 C C . LEU A 1 153 ? 7.978 -23.115 14.819 1.00 78.75 153 LEU A C 1
ATOM 1159 O O . LEU A 1 153 ? 8.986 -22.411 14.916 1.00 78.75 153 LEU A O 1
ATOM 1163 N N . PRO A 1 154 ? 7.966 -24.399 15.223 1.00 82.19 154 PRO A N 1
ATOM 1164 C CA . PRO A 1 154 ? 9.181 -25.073 15.662 1.00 82.19 154 PRO A CA 1
ATOM 1165 C C . PRO A 1 154 ? 10.210 -25.104 14.524 1.00 82.19 154 PRO A C 1
ATOM 1167 O O . PRO A 1 154 ? 9.841 -25.113 13.349 1.00 82.19 154 PRO A O 1
ATOM 1170 N N . ALA A 1 155 ? 11.497 -25.120 14.880 1.00 76.69 155 ALA A N 1
ATOM 1171 C CA . ALA A 1 155 ? 12.577 -25.256 13.909 1.00 76.69 155 ALA A CA 1
ATOM 1172 C C . ALA A 1 155 ? 12.373 -26.522 13.060 1.00 76.69 155 ALA A C 1
ATOM 1174 O O . ALA A 1 155 ? 11.969 -27.566 13.581 1.00 76.69 155 ALA A O 1
ATOM 1175 N N . ASP A 1 156 ? 12.641 -26.416 11.759 1.00 69.56 156 ASP A N 1
ATOM 1176 C CA . ASP A 1 156 ? 12.592 -27.562 10.858 1.00 69.56 156 ASP A CA 1
ATOM 1177 C C . ASP A 1 156 ? 13.596 -28.616 11.345 1.00 69.56 156 ASP A C 1
ATOM 1179 O O . ASP A 1 156 ? 14.786 -28.346 11.483 1.00 69.56 156 ASP A O 1
ATOM 1183 N N . SER A 1 157 ? 13.095 -29.799 11.692 1.00 64.88 157 SER A N 1
ATOM 1184 C CA . SER A 1 157 ? 13.875 -30.877 12.312 1.00 64.88 157 SER A CA 1
ATOM 1185 C C . SER A 1 157 ? 14.357 -31.919 11.299 1.00 64.88 157 SER A C 1
ATOM 1187 O O . SER A 1 157 ? 14.844 -32.978 11.695 1.00 64.88 157 SER A O 1
ATOM 1189 N N . ARG A 1 158 ? 14.262 -31.641 9.990 1.00 53.44 158 ARG A N 1
ATOM 1190 C CA . ARG A 1 158 ? 14.877 -32.465 8.939 1.00 53.44 158 ARG A CA 1
ATOM 1191 C C . ARG A 1 158 ? 16.121 -31.801 8.351 1.00 53.44 158 ARG A C 1
ATOM 1193 O O . ARG A 1 158 ? 16.151 -31.407 7.191 1.00 53.44 158 ARG A O 1
ATOM 1200 N N . GLU A 1 159 ? 17.202 -31.802 9.122 1.00 54.41 159 GLU A N 1
ATOM 1201 C CA . GLU A 1 159 ? 18.518 -31.957 8.504 1.00 54.41 159 GLU A CA 1
ATOM 1202 C C . GLU A 1 159 ? 18.626 -33.415 8.041 1.00 54.41 159 GLU A C 1
ATOM 1204 O O . GLU A 1 159 ? 18.579 -34.349 8.842 1.00 54.41 159 GLU A O 1
ATOM 1209 N N . ILE A 1 160 ? 18.682 -33.626 6.727 1.00 58.25 160 ILE A N 1
ATOM 1210 C CA . ILE A 1 160 ? 19.036 -34.921 6.143 1.00 58.25 160 ILE A CA 1
ATOM 1211 C C . ILE A 1 160 ? 20.502 -35.173 6.530 1.00 58.25 160 ILE A C 1
ATOM 1213 O O . ILE A 1 160 ? 21.358 -34.394 6.104 1.00 58.25 160 ILE A O 1
ATOM 1217 N N . PRO A 1 161 ? 20.826 -36.204 7.332 1.00 55.06 161 PRO A N 1
ATOM 1218 C CA . PRO A 1 161 ? 22.216 -36.512 7.631 1.00 55.06 161 PRO A CA 1
ATOM 1219 C C . PRO A 1 161 ? 22.932 -36.931 6.336 1.00 55.06 161 PRO A C 1
ATOM 1221 O O . PRO A 1 161 ? 22.342 -37.663 5.534 1.00 55.06 161 PRO A O 1
ATOM 1224 N N . PRO A 1 162 ? 24.179 -36.482 6.106 1.00 60.25 162 PRO A N 1
ATOM 1225 C CA . PRO A 1 162 ? 24.962 -36.942 4.968 1.00 60.25 162 PRO A CA 1
ATOM 1226 C C . PRO A 1 162 ? 25.211 -38.449 5.112 1.00 60.25 162 PRO A C 1
ATOM 1228 O O . PRO A 1 162 ? 25.767 -38.895 6.116 1.00 60.25 162 PRO A O 1
ATOM 1231 N N . SER A 1 163 ? 24.740 -39.213 4.124 1.00 57.81 163 SER A N 1
ATOM 1232 C CA . SER A 1 163 ? 25.028 -40.639 3.935 1.00 57.81 163 SER A CA 1
ATOM 1233 C C . SER A 1 163 ? 26.448 -40.861 3.440 1.00 57.81 163 SER A C 1
ATOM 1235 O O . SER A 1 163 ? 26.812 -40.136 2.482 1.00 57.81 163 SER A O 1
#

Organism: NCBI:txid59203

Secondary structure (DSSP, 8-state):
---------PPSS----S----------GGGGGSTTSS------TT--EEEEEEEEEEE-----SS---SS---EEEEEEEEEEE-----------HHHHHHHHHTT--HHHHHHHHHHHHHHHHHHHHHHH-SSGGGT-STTT-TT-----PPPP-------

Foldseek 3Di:
DADDQDDDDDDPPDDDDPDDDDPDDDPDQLLVVDPVSDDDPPDDPPAFKDKDKDKDKDWDCDDDPDPPCPDGTDIDIDIDIDMDTDDDDDDDDDYDPVSCVSVVVVVDPRVVVSVVVRVVVVVVVVSCCQACNPDLVVQGHQPSNPPRDDDDDDPDPDPPPDD

Radius of gyration: 28.49 Å; chains: 1; bounding box: 64×55×87 Å

pLDDT: mean 76.7, std 10.3, range [48.44, 89.56]